Protein AF-A0A7K9LA33-F1 (afdb_monomer_lite)

Radius of gyration: 12.51 Å; chains: 1; bounding box: 28×32×31 Å

pLDDT: mean 88.76, std 8.29, range [58.44, 96.69]

Secondary structure (DSSP, 8-state):
---GGG---TTSS---EEEEEE--SSGGGSSEEEEEEE-TT---SSPPTTTTTT--EEEEPTT-EEEEEEETTTEEEEEEEE-

Structure (mmCIF, N/CA/C/O backbone):
data_AF-A0A7K9LA33-F1
#
_entry.id   AF-A0A7K9LA33-F1
#
loop_
_atom_site.group_PDB
_atom_site.id
_atom_site.type_symbol
_atom_site.label_atom_id
_atom_site.label_alt_id
_atom_site.label_comp_id
_atom_site.label_asym_id
_atom_site.label_entity_id
_atom_site.label_seq_id
_atom_site.pdbx_PDB_ins_code
_atom_site.Cartn_x
_atom_site.Cartn_y
_atom_site.Cartn_z
_atom_site.occupancy
_atom_site.B_iso_or_equiv
_atom_site.auth_seq_id
_atom_site.auth_comp_id
_atom_site.auth_asym_id
_atom_site.auth_atom_id
_atom_site.pdbx_PDB_model_num
ATOM 1 N N . CYS A 1 1 ? -8.211 -8.839 -9.490 1.00 83.06 1 CYS A N 1
ATOM 2 C CA . CYS A 1 1 ? -7.729 -8.557 -8.116 1.00 83.06 1 CYS A CA 1
ATOM 3 C C . CYS A 1 1 ? -8.627 -9.237 -7.091 1.00 83.06 1 CYS A C 1
ATOM 5 O O . CYS A 1 1 ? -9.808 -9.394 -7.389 1.00 83.06 1 CYS A O 1
ATOM 7 N N . PRO A 1 2 ? -8.119 -9.647 -5.912 1.00 85.62 2 PRO A N 1
ATOM 8 C CA . PRO A 1 2 ? -8.969 -10.207 -4.864 1.00 85.62 2 PRO A CA 1
ATOM 9 C C . PRO A 1 2 ? -9.967 -9.171 -4.344 1.00 85.62 2 PRO A C 1
ATOM 11 O O . PRO A 1 2 ? -9.695 -7.969 -4.333 1.00 85.62 2 PRO A O 1
ATOM 14 N N . VAL A 1 3 ? -11.126 -9.650 -3.894 1.00 87.06 3 VAL A N 1
ATOM 15 C CA . VAL A 1 3 ? -12.157 -8.798 -3.302 1.00 87.06 3 VAL A CA 1
ATOM 16 C C . VAL A 1 3 ? -11.700 -8.367 -1.898 1.00 87.06 3 VAL A C 1
ATOM 18 O O . VAL A 1 3 ? -11.270 -9.219 -1.118 1.00 87.06 3 VAL A O 1
ATOM 21 N N . PRO A 1 4 ? -11.839 -7.083 -1.514 1.00 85.44 4 PRO A N 1
ATOM 22 C CA . PRO A 1 4 ? -11.510 -6.583 -0.172 1.00 85.44 4 PRO A CA 1
ATOM 23 C C . PRO A 1 4 ? -12.067 -7.397 1.005 1.00 85.44 4 PRO A C 1
ATOM 25 O O . PRO A 1 4 ? -11.470 -7.446 2.080 1.00 85.44 4 PRO A O 1
ATOM 28 N N . ALA A 1 5 ? -13.242 -8.007 0.836 1.00 83.62 5 ALA A N 1
ATOM 29 C CA . ALA A 1 5 ? -13.897 -8.813 1.865 1.00 83.62 5 ALA A CA 1
ATOM 30 C C . ALA A 1 5 ? -13.230 -10.186 2.079 1.00 83.62 5 ALA A C 1
ATOM 32 O O . ALA A 1 5 ? -13.353 -10.759 3.163 1.00 83.62 5 ALA A O 1
ATOM 33 N N . ASP A 1 6 ? -12.495 -10.675 1.078 1.00 81.56 6 ASP A N 1
ATOM 34 C CA . ASP A 1 6 ? -11.889 -12.007 1.056 1.00 81.56 6 ASP A CA 1
ATOM 35 C C . ASP A 1 6 ? -10.400 -11.995 1.423 1.00 81.56 6 ASP A C 1
ATOM 37 O O . ASP A 1 6 ? -9.755 -13.043 1.423 1.00 81.56 6 ASP A O 1
ATOM 41 N N . LEU A 1 7 ? -9.846 -10.833 1.795 1.00 81.88 7 LEU A N 1
ATOM 42 C CA . LEU A 1 7 ? -8.476 -10.728 2.293 1.00 81.88 7 LEU A CA 1
ATOM 43 C C . LEU A 1 7 ? -8.323 -11.484 3.619 1.00 81.88 7 LEU A C 1
ATOM 45 O O . LEU A 1 7 ? -8.641 -10.986 4.704 1.00 81.88 7 LEU A O 1
ATOM 49 N N . ARG A 1 8 ? -7.817 -12.713 3.523 1.00 70.25 8 ARG A N 1
ATOM 50 C CA . ARG A 1 8 ? -7.471 -13.576 4.650 1.00 70.25 8 ARG A CA 1
ATOM 51 C C . ARG A 1 8 ? -6.056 -14.120 4.423 1.00 70.25 8 ARG A C 1
ATOM 53 O O . ARG A 1 8 ? -5.809 -14.693 3.367 1.00 70.25 8 ARG A O 1
ATOM 60 N N . PRO A 1 9 ? -5.131 -13.965 5.379 1.00 64.12 9 PRO A N 1
ATOM 61 C CA . PRO A 1 9 ? -3.850 -14.639 5.345 1.00 64.12 9 PRO A CA 1
ATOM 62 C C . PRO A 1 9 ? -4.058 -16.139 5.562 1.00 64.12 9 PRO A C 1
ATOM 64 O O . PRO A 1 9 ? -4.976 -16.577 6.265 1.00 64.12 9 PRO A O 1
ATOM 67 N N . THR A 1 10 ? -3.138 -16.929 5.021 1.00 58.44 10 THR A N 1
ATOM 68 C CA . THR A 1 10 ? -3.134 -18.399 5.088 1.00 58.44 10 THR A CA 1
ATOM 69 C C . THR A 1 10 ? -3.120 -18.941 6.528 1.00 58.44 10 THR A C 1
ATOM 71 O O . THR A 1 10 ? -3.517 -20.076 6.766 1.00 58.44 10 THR A O 1
ATOM 74 N N . ASN A 1 11 ? -2.725 -18.113 7.504 1.00 60.12 11 ASN A N 1
ATOM 75 C CA . ASN A 1 11 ? -2.563 -18.474 8.918 1.00 60.12 11 ASN A CA 1
ATOM 76 C C . ASN A 1 11 ? -3.714 -18.011 9.839 1.00 60.12 11 ASN A C 1
ATOM 78 O O . ASN A 1 11 ? -3.586 -18.080 11.060 1.00 60.12 11 ASN A O 1
ATOM 82 N N . GLY A 1 12 ? -4.837 -17.528 9.292 1.00 60.22 12 GLY A N 1
ATOM 83 C CA . GLY A 1 12 ? -6.065 -17.267 10.063 1.00 60.22 12 GLY A CA 1
ATOM 84 C C . GLY A 1 12 ? -6.114 -15.959 10.869 1.00 60.22 12 GLY A C 1
ATOM 85 O O . GLY A 1 12 ? -7.145 -15.652 11.468 1.00 60.22 12 GLY A O 1
ATOM 86 N N . THR A 1 13 ? -5.055 -15.149 10.868 1.00 68.94 13 THR A N 1
ATOM 87 C CA . THR A 1 13 ? -5.104 -13.746 11.320 1.00 68.94 13 THR A CA 1
ATOM 88 C C . THR A 1 13 ? -5.956 -12.901 10.366 1.00 68.94 13 THR A C 1
ATOM 90 O O . THR A 1 13 ? -6.263 -13.332 9.271 1.00 68.94 13 THR A O 1
ATOM 93 N N . ARG A 1 14 ? -6.416 -11.702 10.732 1.00 75.06 14 ARG A N 1
ATOM 94 C CA . ARG A 1 14 ? -7.060 -10.802 9.753 1.00 75.06 14 ARG A CA 1
ATOM 95 C C . ARG A 1 14 ? -5.974 -10.000 9.047 1.00 75.06 14 ARG A C 1
ATOM 97 O O . ARG A 1 14 ? -5.042 -9.562 9.712 1.00 75.06 14 ARG A O 1
ATOM 104 N N . LEU A 1 15 ? -6.096 -9.789 7.742 1.00 87.81 15 LEU A N 1
ATOM 105 C CA . LEU A 1 15 ? -5.154 -8.994 6.957 1.00 87.81 15 LEU A CA 1
ATOM 106 C C . LEU A 1 15 ? -5.835 -7.692 6.524 1.00 87.81 15 LEU A C 1
ATOM 108 O O . LEU A 1 15 ? -7.015 -7.702 6.174 1.00 87.81 15 LEU A O 1
ATOM 112 N N . CYS A 1 16 ? -5.126 -6.565 6.631 1.00 89.94 16 CYS A N 1
ATOM 113 C CA . CYS A 1 16 ? -5.705 -5.251 6.350 1.00 89.94 16 CYS A CA 1
ATOM 114 C C . CYS A 1 16 ? -5.414 -4.751 4.942 1.00 89.94 16 CYS A C 1
ATOM 116 O O . CYS A 1 16 ? -6.255 -4.056 4.382 1.00 89.94 16 CYS A O 1
ATOM 118 N N . ALA A 1 17 ? -4.261 -5.079 4.365 1.00 92.50 17 ALA A N 1
ATOM 119 C CA . ALA A 1 17 ? -3.980 -4.751 2.975 1.00 92.50 17 ALA A CA 1
ATOM 120 C C . ALA A 1 17 ? -2.966 -5.715 2.360 1.00 92.50 17 ALA A C 1
ATOM 122 O O . ALA A 1 17 ? -2.063 -6.184 3.051 1.00 92.50 17 ALA A O 1
ATOM 123 N N . GLN A 1 18 ? -3.103 -5.980 1.064 1.00 92.81 18 GLN A N 1
ATOM 124 C CA . GLN A 1 18 ? -2.084 -6.646 0.253 1.00 92.81 18 GLN A CA 1
ATOM 125 C C . GLN A 1 18 ? -1.554 -5.662 -0.782 1.00 92.81 18 GLN A C 1
ATOM 127 O O . GLN A 1 18 ? -2.328 -4.976 -1.451 1.00 92.81 18 GLN A O 1
ATOM 132 N N . LEU A 1 19 ? -0.235 -5.592 -0.885 1.00 93.06 19 LEU A N 1
ATOM 133 C CA . LEU A 1 19 ? 0.494 -4.759 -1.830 1.00 93.06 19 LEU A CA 1
ATOM 134 C C . LEU A 1 19 ? 1.143 -5.681 -2.863 1.00 93.06 19 LEU A C 1
ATOM 136 O O . LEU A 1 19 ? 1.697 -6.712 -2.488 1.00 93.06 19 LEU A O 1
ATOM 140 N N . TYR A 1 20 ? 1.088 -5.303 -4.131 1.00 94.25 20 TYR A N 1
ATOM 141 C CA . TYR A 1 20 ? 1.512 -6.121 -5.263 1.00 94.25 20 TYR A CA 1
ATOM 142 C C . TYR A 1 20 ? 2.526 -5.351 -6.110 1.00 94.25 20 TYR A C 1
ATOM 144 O O . TYR A 1 20 ? 2.450 -4.122 -6.217 1.00 94.25 20 TYR A O 1
ATOM 152 N N . THR A 1 21 ? 3.491 -6.057 -6.695 1.00 94.31 21 THR A N 1
ATOM 153 C CA . THR A 1 21 ? 4.529 -5.425 -7.529 1.00 94.31 21 THR A CA 1
ATOM 154 C C . THR A 1 21 ? 4.076 -5.102 -8.941 1.00 94.31 21 THR A C 1
ATOM 156 O O . THR A 1 21 ? 4.694 -4.263 -9.591 1.00 94.31 21 THR A O 1
ATOM 159 N N . ASP A 1 22 ? 3.024 -5.770 -9.407 1.00 91.56 22 ASP A N 1
ATOM 160 C CA . ASP A 1 22 ? 2.605 -5.699 -10.79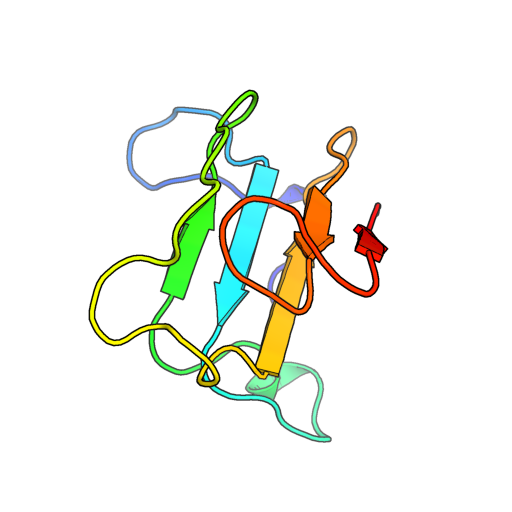6 1.00 91.56 22 ASP A CA 1
ATOM 161 C C . ASP A 1 22 ? 1.187 -5.139 -10.873 1.00 91.56 22 ASP A C 1
ATOM 163 O O . ASP A 1 22 ? 0.296 -5.550 -10.125 1.00 91.56 22 ASP A O 1
ATOM 167 N N . ASP A 1 23 ? 0.976 -4.225 -11.816 1.00 90.06 23 ASP A N 1
ATOM 168 C CA . ASP A 1 23 ? -0.319 -3.671 -12.174 1.00 90.06 23 ASP A CA 1
ATOM 169 C C . ASP A 1 23 ? -0.615 -3.966 -13.645 1.00 90.06 23 ASP A C 1
ATOM 171 O O . ASP A 1 23 ? 0.273 -4.193 -14.467 1.00 90.06 23 ASP A O 1
ATOM 175 N N . SER A 1 24 ? -1.899 -3.998 -13.979 1.00 88.19 24 SER A N 1
ATOM 176 C CA . SER A 1 24 ? -2.364 -4.241 -15.338 1.00 88.19 24 SER A CA 1
ATOM 177 C C . SER A 1 24 ? -3.588 -3.379 -15.613 1.00 88.19 24 SER A C 1
ATOM 179 O O . SER A 1 24 ? -4.416 -3.195 -14.712 1.00 88.19 24 SER A O 1
ATOM 181 N N . PRO A 1 25 ? -3.761 -2.894 -16.858 1.00 85.56 25 PRO A N 1
ATOM 182 C CA . PRO A 1 25 ? -5.015 -2.274 -17.277 1.00 85.56 25 PRO A CA 1
ATOM 183 C C . PRO A 1 25 ? -6.197 -3.254 -17.208 1.00 85.56 25 PRO A C 1
ATOM 185 O O . PRO A 1 25 ? -7.346 -2.823 -17.133 1.00 85.56 25 PRO A O 1
ATOM 188 N N . TYR A 1 26 ? -5.935 -4.566 -17.220 1.00 85.19 26 TYR A N 1
ATOM 189 C CA . TYR A 1 26 ? -6.956 -5.593 -17.050 1.00 85.19 26 TYR A CA 1
ATOM 190 C C . TYR A 1 26 ? -7.115 -5.941 -15.571 1.00 85.19 26 TYR A C 1
ATOM 192 O O . TYR A 1 26 ? -6.181 -6.418 -14.925 1.00 85.19 26 TYR A O 1
ATOM 200 N N . TYR A 1 27 ? -8.325 -5.755 -15.040 1.00 76.81 27 TYR A N 1
ATOM 201 C CA . TYR A 1 27 ? -8.625 -5.923 -13.614 1.00 76.81 27 TYR A CA 1
ATOM 202 C C . TYR A 1 27 ? -8.232 -7.303 -13.057 1.00 76.81 27 TYR A C 1
ATOM 204 O O . TYR A 1 27 ? -7.721 -7.422 -11.937 1.00 76.81 27 TYR A O 1
ATOM 212 N N . ASP A 1 28 ? -8.415 -8.352 -13.855 1.00 81.06 28 ASP A N 1
ATOM 213 C CA . ASP A 1 28 ? -8.124 -9.732 -13.456 1.00 81.06 28 ASP A CA 1
ATOM 214 C C . ASP A 1 28 ? -6.621 -10.014 -13.340 1.00 81.06 28 ASP A C 1
ATOM 216 O O . ASP A 1 28 ? -6.220 -10.919 -12.617 1.00 81.06 28 ASP A O 1
ATOM 220 N N . GLN A 1 29 ? -5.787 -9.193 -13.981 1.00 85.00 29 GLN A N 1
ATOM 221 C CA . GLN A 1 29 ? -4.324 -9.293 -13.978 1.00 85.00 29 GLN A CA 1
ATOM 222 C C . GLN A 1 29 ? -3.661 -8.202 -13.126 1.00 85.00 29 GLN A C 1
ATOM 224 O O . GLN A 1 29 ? -2.443 -8.159 -13.020 1.00 85.00 29 GLN A O 1
ATOM 229 N N . CYS A 1 30 ? -4.453 -7.299 -12.543 1.00 87.06 30 CYS A N 1
ATOM 230 C CA . CYS A 1 30 ? -3.950 -6.090 -11.896 1.00 87.06 30 CYS A CA 1
ATOM 231 C C . CYS A 1 30 ? -3.279 -6.349 -10.538 1.00 87.06 30 CYS A C 1
ATOM 233 O O . CYS A 1 30 ? -2.528 -5.505 -10.082 1.00 87.06 30 CYS A O 1
ATOM 235 N N . CYS A 1 31 ? -3.528 -7.493 -9.895 1.00 90.06 31 CYS A N 1
ATOM 236 C CA . CYS A 1 31 ? -2.921 -7.852 -8.611 1.00 90.06 31 CYS A CA 1
ATOM 237 C C . CYS A 1 31 ? -2.111 -9.134 -8.785 1.00 90.06 31 CYS A C 1
ATOM 239 O O . CYS A 1 31 ? -2.626 -10.231 -8.557 1.00 90.06 31 CYS A O 1
ATOM 241 N N . ALA A 1 32 ? -0.879 -8.977 -9.260 1.00 89.56 32 ALA A N 1
ATOM 242 C CA . ALA A 1 32 ? 0.031 -10.066 -9.592 1.00 89.56 32 ALA A CA 1
ATOM 243 C C . ALA A 1 32 ? 1.450 -9.779 -9.068 1.00 89.56 32 ALA A C 1
ATOM 245 O O . ALA A 1 32 ? 1.688 -8.771 -8.399 1.00 89.56 32 ALA A O 1
ATOM 246 N N . GLY A 1 33 ? 2.381 -10.689 -9.357 1.00 91.62 33 GLY A N 1
ATOM 247 C CA . GLY A 1 33 ? 3.770 -10.582 -8.919 1.00 91.62 33 GLY A CA 1
ATOM 248 C C . GLY A 1 33 ? 3.959 -10.938 -7.444 1.00 91.62 33 GLY A C 1
ATOM 249 O 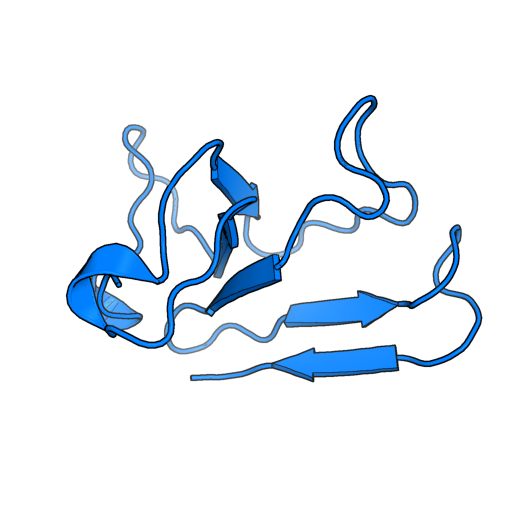O . GLY A 1 33 ? 3.245 -11.786 -6.897 1.00 91.62 33 GLY A O 1
ATOM 250 N N . ASP A 1 34 ? 4.940 -10.301 -6.809 1.00 92.56 34 ASP A N 1
ATOM 251 C CA . ASP A 1 34 ? 5.223 -10.518 -5.393 1.00 92.56 34 ASP A CA 1
ATOM 252 C C . ASP A 1 34 ? 4.164 -9.822 -4.530 1.00 92.56 34 ASP A C 1
ATOM 254 O O . ASP A 1 34 ? 3.761 -8.687 -4.800 1.00 92.56 34 ASP A O 1
ATOM 258 N N . VAL A 1 35 ? 3.755 -10.481 -3.442 1.00 92.81 35 VAL A N 1
ATOM 259 C CA . VAL A 1 35 ? 2.727 -9.972 -2.523 1.00 92.81 35 VAL A CA 1
ATOM 260 C C . VAL A 1 35 ? 3.335 -9.624 -1.169 1.00 92.81 35 VAL A C 1
ATOM 262 O O . VAL A 1 35 ? 3.971 -10.461 -0.528 1.00 92.81 35 VAL A O 1
ATOM 265 N N . LEU A 1 36 ? 3.110 -8.392 -0.711 1.00 91.69 36 LEU A N 1
ATOM 266 C CA . LEU A 1 36 ? 3.436 -7.945 0.639 1.00 91.69 36 LEU A CA 1
ATOM 267 C C . LEU A 1 36 ? 2.157 -7.791 1.457 1.00 91.69 36 LEU A C 1
ATOM 269 O O . LEU A 1 36 ? 1.284 -6.973 1.164 1.00 91.69 36 LEU A O 1
ATOM 273 N N . GLU A 1 37 ? 2.076 -8.586 2.513 1.00 91.88 37 GLU A N 1
ATOM 274 C CA . GLU A 1 37 ? 0.947 -8.639 3.430 1.00 91.88 37 GLU A CA 1
ATOM 275 C C . GLU A 1 37 ? 1.090 -7.610 4.558 1.00 91.88 37 GLU A C 1
ATOM 277 O O . GLU A 1 37 ? 2.121 -7.540 5.228 1.00 91.88 37 GLU A O 1
ATOM 282 N N . VAL A 1 38 ? 0.035 -6.829 4.806 1.00 91.31 38 VAL A N 1
ATOM 283 C CA . VAL A 1 38 ? -0.013 -5.822 5.873 1.00 91.31 38 VAL A CA 1
ATOM 284 C C . VAL A 1 38 ? -1.040 -6.221 6.925 1.00 91.31 38 VAL A C 1
ATOM 286 O O . VAL A 1 38 ? -2.248 -6.305 6.668 1.00 91.31 38 VAL A O 1
ATOM 289 N N . LEU A 1 39 ? -0.550 -6.443 8.143 1.00 90.69 39 LEU A N 1
ATOM 290 C CA . LEU A 1 39 ? -1.377 -6.782 9.295 1.00 90.69 39 LEU A CA 1
ATOM 291 C C . LEU A 1 39 ? -2.063 -5.538 9.894 1.00 90.69 39 LEU A C 1
ATOM 293 O O . LEU A 1 39 ? -1.528 -4.429 9.807 1.00 90.69 39 LEU A O 1
ATOM 297 N N . PRO A 1 40 ? -3.225 -5.702 10.549 1.00 89.62 40 PRO A N 1
ATOM 298 C CA . PRO A 1 40 ? -3.871 -4.634 11.301 1.00 89.62 40 PRO A CA 1
ATOM 299 C C . PRO A 1 40 ? -2.938 -4.049 12.366 1.00 89.62 40 PRO A C 1
ATOM 301 O O . PRO A 1 40 ? -2.275 -4.790 13.090 1.00 89.62 40 PRO A O 1
ATOM 304 N N . GLY A 1 41 ? -2.893 -2.719 12.467 1.00 89.75 41 GLY A N 1
ATOM 305 C CA . GLY A 1 41 ? -2.033 -2.016 13.425 1.00 89.75 41 GLY A CA 1
ATOM 306 C C . GLY A 1 41 ? -0.538 -2.053 13.091 1.00 89.75 41 GLY A C 1
ATOM 307 O O . GLY A 1 41 ? 0.265 -1.563 13.881 1.00 89.75 41 GLY A O 1
ATOM 308 N N . SER A 1 42 ? -0.153 -2.616 11.940 1.00 91.38 42 SER A N 1
ATOM 309 C CA . SER A 1 42 ? 1.231 -2.578 11.478 1.00 91.38 42 SER A CA 1
ATOM 310 C C . SER A 1 42 ? 1.651 -1.139 11.187 1.00 91.38 42 SER A C 1
ATOM 312 O O . SER A 1 42 ? 0.980 -0.422 10.443 1.00 91.38 42 SER A O 1
ATOM 314 N N . ASP A 1 43 ? 2.777 -0.734 11.769 1.00 93.00 43 ASP A N 1
ATOM 315 C CA . ASP A 1 43 ? 3.411 0.545 11.492 1.00 93.00 43 ASP A CA 1
ATOM 316 C C . ASP A 1 43 ? 4.822 0.326 10.942 1.00 93.00 43 ASP A C 1
ATOM 318 O O . ASP A 1 43 ? 5.745 -0.041 11.671 1.00 93.00 43 ASP A O 1
ATOM 322 N N . VAL A 1 44 ? 4.978 0.533 9.634 1.00 92.94 44 VAL A N 1
ATOM 323 C CA . VAL A 1 44 ? 6.211 0.254 8.885 1.00 92.94 44 VAL A CA 1
ATOM 324 C C . VAL A 1 44 ? 6.785 1.544 8.287 1.00 92.94 44 VAL A C 1
ATOM 326 O O . VAL A 1 44 ? 6.603 1.832 7.105 1.00 92.94 44 VAL A O 1
ATOM 329 N N . PRO A 1 45 ? 7.511 2.364 9.074 1.00 92.88 45 PRO A N 1
ATOM 330 C CA . PRO A 1 45 ? 8.078 3.624 8.584 1.00 92.88 45 PRO A CA 1
ATOM 331 C C . PRO A 1 45 ? 9.167 3.430 7.515 1.00 92.88 45 PRO A C 1
ATOM 333 O O . PRO A 1 45 ? 9.509 4.379 6.804 1.00 92.88 45 PRO A O 1
ATOM 336 N N . TYR A 1 46 ? 9.716 2.221 7.392 1.00 92.69 46 TYR A N 1
ATOM 337 C CA . TYR A 1 46 ? 10.721 1.860 6.400 1.00 92.69 46 TYR A CA 1
ATOM 338 C C . TYR A 1 46 ? 10.245 0.660 5.594 1.00 92.69 46 TYR A C 1
ATOM 340 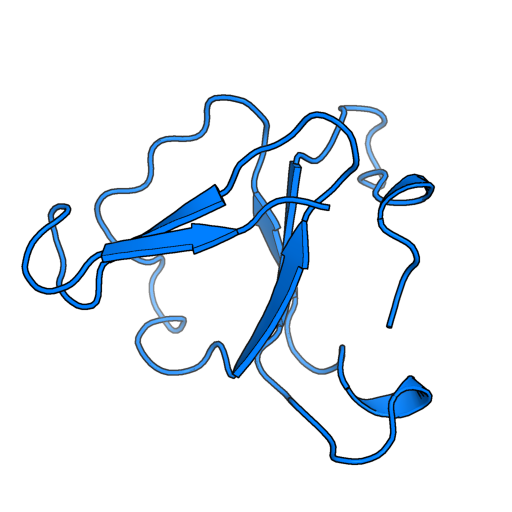O O . TYR A 1 46 ? 9.802 -0.340 6.155 1.00 92.69 46 TYR A O 1
ATOM 348 N N . MET A 1 47 ? 10.368 0.769 4.273 1.00 90.75 47 MET A N 1
ATOM 349 C CA . MET A 1 47 ? 9.992 -0.303 3.366 1.00 90.75 47 MET A CA 1
ATOM 350 C C . MET A 1 47 ? 10.932 -1.506 3.543 1.00 90.75 47 MET A C 1
ATOM 352 O O . MET A 1 47 ? 12.147 -1.290 3.634 1.00 90.75 47 MET A O 1
ATOM 356 N N . PRO A 1 48 ? 10.423 -2.753 3.549 1.00 91.00 48 PRO A N 1
ATOM 357 C CA . PRO A 1 48 ? 11.276 -3.932 3.546 1.00 91.00 48 PRO A CA 1
ATOM 358 C C . PRO A 1 48 ? 12.259 -3.915 2.371 1.00 91.00 48 PRO A C 1
ATOM 360 O O . PRO A 1 48 ? 11.983 -3.364 1.298 1.00 91.00 48 PRO A O 1
ATOM 363 N N . HIS A 1 49 ? 13.425 -4.523 2.572 1.00 90.62 49 HIS A N 1
ATOM 364 C CA . HIS A 1 49 ? 14.458 -4.580 1.544 1.00 90.62 49 HIS A CA 1
ATOM 365 C C . HIS A 1 49 ? 13.909 -5.197 0.246 1.00 90.62 49 HIS A C 1
ATOM 367 O O . HIS A 1 49 ? 13.246 -6.229 0.277 1.00 90.62 49 HIS A O 1
ATOM 373 N N . GLY A 1 50 ? 14.191 -4.559 -0.893 1.00 88.69 50 GLY A N 1
ATOM 374 C CA . GLY A 1 50 ? 13.734 -5.012 -2.210 1.00 88.69 50 GLY A CA 1
ATOM 375 C C . GLY A 1 50 ? 12.350 -4.512 -2.637 1.00 88.69 50 GLY A C 1
ATOM 376 O O . GLY A 1 50 ? 12.031 -4.639 -3.809 1.00 88.69 50 GLY A O 1
ATOM 377 N N . TRP A 1 51 ? 11.569 -3.879 -1.756 1.00 92.06 51 TRP A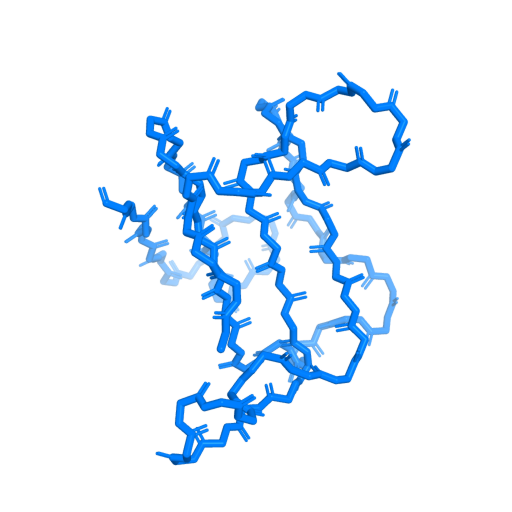 N 1
ATOM 378 C CA . TRP A 1 51 ? 10.199 -3.431 -2.070 1.00 92.06 51 TRP A CA 1
ATOM 379 C C . TRP A 1 51 ? 10.072 -1.950 -2.446 1.00 92.06 51 TRP A C 1
ATOM 381 O O . TRP A 1 51 ? 9.061 -1.525 -3.007 1.00 92.06 51 TRP A O 1
ATOM 391 N N . SER A 1 52 ? 11.082 -1.137 -2.127 1.00 89.94 52 SER A N 1
ATOM 392 C CA . SER A 1 52 ? 11.052 0.307 -2.383 1.00 89.94 52 SER A CA 1
ATOM 393 C C . SER A 1 52 ? 10.849 0.608 -3.870 1.00 89.94 52 SER A C 1
ATOM 395 O O . SER A 1 52 ? 11.684 0.239 -4.692 1.00 89.94 52 SER A O 1
ATOM 397 N N . GLY A 1 53 ? 9.767 1.320 -4.199 1.00 89.25 53 GLY A N 1
ATOM 398 C CA . GLY A 1 53 ? 9.453 1.734 -5.571 1.00 89.25 53 GLY A CA 1
ATOM 399 C C . GLY A 1 53 ? 8.996 0.604 -6.497 1.00 89.25 53 GLY A C 1
ATOM 400 O O . GLY A 1 53 ? 8.962 0.820 -7.702 1.00 89.25 53 GLY A O 1
ATOM 401 N N . ARG A 1 54 ? 8.677 -0.582 -5.958 1.00 93.56 54 ARG A N 1
ATOM 402 C CA . ARG A 1 54 ? 8.199 -1.725 -6.749 1.00 93.56 54 ARG A CA 1
ATOM 403 C C . ARG A 1 54 ? 6.698 -1.943 -6.698 1.00 93.56 54 ARG A C 1
ATOM 405 O O . ARG A 1 54 ? 6.170 -2.553 -7.606 1.00 93.56 54 ARG A O 1
ATOM 412 N N . ILE A 1 55 ? 6.026 -1.486 -5.646 1.00 93.75 55 ILE A N 1
ATOM 413 C CA . ILE A 1 55 ? 4.578 -1.670 -5.522 1.00 93.75 55 ILE A CA 1
ATOM 414 C C . ILE A 1 55 ? 3.875 -0.781 -6.536 1.00 93.75 55 ILE A C 1
ATOM 416 O O . ILE A 1 55 ? 4.072 0.437 -6.514 1.00 93.75 55 ILE A O 1
ATOM 420 N N . SER A 1 56 ? 3.016 -1.378 -7.351 1.00 93.56 56 SER A N 1
ATOM 421 C CA . SER A 1 56 ? 2.216 -0.653 -8.334 1.00 93.56 56 SER A CA 1
ATOM 422 C C . SER A 1 56 ? 0.710 -0.860 -8.174 1.00 93.56 56 SER A C 1
ATOM 424 O O . SER A 1 56 ? -0.064 -0.010 -8.615 1.00 93.56 56 SER A O 1
ATOM 426 N N . SER A 1 57 ? 0.271 -1.890 -7.446 1.00 92.62 57 SER A N 1
ATOM 427 C CA . SER A 1 57 ? -1.142 -2.104 -7.122 1.00 92.62 57 SER A CA 1
ATOM 428 C C . SER A 1 57 ? -1.340 -2.563 -5.674 1.00 92.62 57 SER A C 1
ATOM 430 O O . SER A 1 57 ? -0.422 -3.034 -4.997 1.00 92.62 57 SER A O 1
ATOM 432 N N . LEU A 1 58 ? -2.543 -2.338 -5.139 1.00 93.06 58 LEU A N 1
ATOM 433 C CA . LEU A 1 58 ? -2.881 -2.681 -3.760 1.00 93.06 58 LEU A CA 1
ATOM 434 C C . LEU A 1 58 ? -4.367 -2.978 -3.592 1.00 93.06 58 LEU A C 1
ATOM 436 O O . LEU A 1 58 ? -5.205 -2.441 -4.315 1.00 93.06 58 LEU A O 1
ATOM 440 N N . VAL A 1 59 ? -4.688 -3.787 -2.587 1.00 93.31 59 VAL A N 1
ATOM 441 C CA . VAL A 1 59 ? -6.058 -4.046 -2.137 1.00 93.31 59 VAL A CA 1
ATOM 442 C C . VAL A 1 59 ? -6.116 -3.822 -0.635 1.00 93.31 59 VAL A C 1
ATOM 444 O O . VAL A 1 59 ? -5.338 -4.414 0.112 1.00 93.31 59 VAL A O 1
ATOM 447 N N . VAL A 1 60 ? -7.042 -2.976 -0.186 1.00 93.88 60 VAL A N 1
ATOM 448 C CA . VAL A 1 60 ? -7.319 -2.745 1.238 1.00 93.88 60 VAL A CA 1
ATOM 449 C C . VAL A 1 60 ? -8.558 -3.536 1.629 1.00 93.88 60 VAL A C 1
ATOM 451 O O . VAL A 1 60 ? -9.514 -3.610 0.867 1.00 93.88 60 VAL A O 1
ATOM 454 N N . GLY A 1 61 ? -8.533 -4.152 2.804 1.00 91.88 61 GLY A N 1
ATOM 455 C CA . GLY A 1 61 ? -9.636 -4.938 3.333 1.00 91.88 61 GLY A CA 1
ATOM 456 C C . GLY A 1 61 ? -10.755 -4.071 3.897 1.00 91.88 61 GLY A C 1
ATOM 457 O O . GLY A 1 61 ? -10.551 -2.928 4.308 1.00 91.88 61 GLY A O 1
ATOM 458 N N . THR A 1 62 ? -11.958 -4.639 3.981 1.00 90.31 62 THR A N 1
ATOM 459 C CA . THR A 1 62 ? -13.098 -3.929 4.583 1.00 90.31 62 THR A CA 1
ATOM 460 C C . THR A 1 62 ? -12.820 -3.573 6.049 1.00 90.31 62 THR A C 1
ATOM 462 O O . THR A 1 62 ? -12.300 -4.392 6.818 1.00 90.31 62 THR A O 1
ATOM 465 N N . LYS A 1 63 ? -13.207 -2.357 6.460 1.00 89.06 63 LYS A N 1
ATOM 466 C CA . LYS A 1 63 ? -12.956 -1.792 7.804 1.00 89.06 63 LYS A CA 1
ATOM 467 C C . LYS A 1 63 ? -11.470 -1.610 8.157 1.00 89.06 63 LYS A C 1
ATOM 469 O O . LYS A 1 63 ? -11.146 -1.507 9.338 1.00 89.06 63 LYS A O 1
ATOM 474 N N . CYS A 1 64 ? -10.587 -1.591 7.163 1.00 92.06 64 CYS A N 1
ATOM 475 C CA . CYS A 1 64 ? -9.199 -1.177 7.318 1.00 92.06 64 CYS A CA 1
ATOM 476 C C . CYS A 1 64 ? -8.954 0.113 6.535 1.00 92.06 64 CYS A C 1
ATOM 478 O O . CYS A 1 64 ? -9.629 0.406 5.549 1.00 92.06 64 CYS A O 1
ATOM 480 N N . GLU A 1 65 ? -7.957 0.860 6.985 1.00 94.62 65 GLU A N 1
ATOM 481 C CA . GLU A 1 65 ? -7.436 2.037 6.310 1.00 94.62 65 GLU A CA 1
ATOM 482 C C . GLU A 1 65 ? -5.923 1.860 6.186 1.00 94.62 65 GLU A C 1
ATOM 484 O O . GLU A 1 65 ? -5.260 1.449 7.143 1.00 94.62 65 GLU A O 1
ATOM 489 N N . LEU A 1 66 ? -5.380 2.132 5.002 1.00 95.19 66 LEU A N 1
ATOM 490 C CA . LEU A 1 66 ? -3.950 2.081 4.738 1.00 95.19 66 LEU A CA 1
ATOM 491 C C . LEU A 1 66 ? -3.458 3.472 4.358 1.00 95.19 66 LEU A C 1
ATOM 493 O O . LEU A 1 66 ? -3.823 3.995 3.307 1.00 95.19 66 LEU A O 1
ATOM 497 N N . THR A 1 67 ? -2.565 4.029 5.169 1.00 96.44 67 THR A N 1
ATOM 498 C CA . THR A 1 67 ? -1.847 5.258 4.827 1.00 96.44 67 THR A CA 1
ATOM 499 C C . THR A 1 67 ? -0.436 4.909 4.370 1.00 96.44 67 THR A C 1
ATOM 501 O O . THR A 1 67 ? 0.280 4.176 5.048 1.00 96.44 67 THR A O 1
ATOM 504 N N . VAL A 1 68 ? -0.035 5.430 3.212 1.00 95.06 68 VAL A N 1
ATOM 505 C CA . VAL A 1 68 ? 1.306 5.268 2.636 1.00 95.06 68 VAL A CA 1
ATOM 506 C C . VAL A 1 68 ? 1.963 6.627 2.450 1.00 95.06 68 VAL A C 1
ATOM 508 O O . VAL A 1 68 ? 1.281 7.629 2.239 1.00 95.06 68 VAL A O 1
ATOM 511 N N . TRP A 1 69 ? 3.293 6.658 2.486 1.00 95.44 69 TRP A N 1
ATOM 512 C CA . TRP A 1 69 ? 4.090 7.874 2.334 1.00 95.44 69 TRP A CA 1
ATOM 513 C C . TRP A 1 69 ? 5.085 7.726 1.190 1.00 95.44 69 TRP A C 1
ATOM 515 O O . TRP A 1 69 ? 5.686 6.669 1.012 1.00 95.44 69 TRP A O 1
ATOM 525 N N . SER A 1 70 ? 5.298 8.803 0.433 1.00 93.25 70 SER A N 1
ATOM 526 C CA . SER A 1 70 ? 6.220 8.796 -0.707 1.00 93.25 70 SER A CA 1
ATOM 527 C C . SER A 1 70 ? 7.696 8.752 -0.307 1.00 93.25 70 SER A C 1
ATOM 529 O O . SER A 1 70 ? 8.551 8.483 -1.152 1.00 93.25 70 SER A O 1
ATOM 531 N N . ARG A 1 71 ? 8.028 9.024 0.964 1.00 93.56 71 ARG A N 1
ATOM 532 C CA . ARG A 1 71 ? 9.397 8.959 1.492 1.00 93.56 71 ARG A CA 1
ATOM 533 C C . ARG A 1 71 ? 9.457 8.182 2.806 1.00 93.56 71 ARG A C 1
ATOM 535 O O . ARG A 1 71 ? 8.516 8.172 3.598 1.00 93.56 71 ARG A O 1
ATOM 542 N N . ARG A 1 72 ? 10.6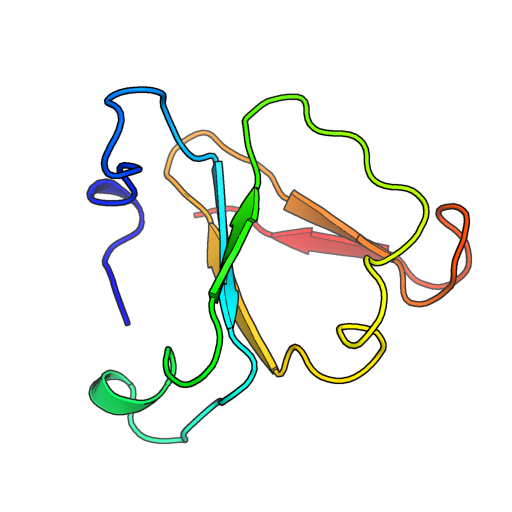30 7.592 3.061 1.00 93.25 72 ARG A N 1
ATOM 543 C CA . ARG A 1 72 ? 10.953 6.864 4.299 1.00 93.25 72 ARG A CA 1
ATOM 544 C C . ARG A 1 72 ? 10.700 7.700 5.558 1.00 93.25 72 ARG A C 1
ATOM 546 O O . ARG A 1 72 ? 10.859 8.924 5.548 1.00 93.25 72 ARG A O 1
ATOM 553 N N . GLY A 1 73 ? 10.379 7.021 6.653 1.00 93.81 73 GLY A N 1
ATOM 554 C CA . GLY A 1 73 ? 10.123 7.647 7.945 1.00 93.81 73 GLY A CA 1
ATOM 555 C C . GLY A 1 73 ? 8.832 8.465 7.974 1.00 93.81 73 GLY A C 1
ATOM 556 O O . GLY A 1 73 ? 8.795 9.468 8.674 1.00 93.81 73 GLY A O 1
ATOM 557 N N . LYS A 1 74 ? 7.813 8.073 7.192 1.00 94.31 74 LYS A N 1
ATOM 558 C CA . LYS A 1 74 ? 6.518 8.774 7.077 1.00 94.31 74 LYS A CA 1
ATOM 559 C C . LYS A 1 74 ? 6.627 10.235 6.621 1.00 94.31 74 LYS A C 1
ATOM 561 O O . LYS A 1 74 ? 5.919 11.111 7.108 1.00 94.31 74 LYS A O 1
ATOM 566 N N . ASN A 1 75 ? 7.528 10.500 5.679 1.00 94.75 75 ASN A N 1
ATOM 567 C CA . ASN A 1 75 ? 7.777 11.845 5.162 1.00 94.75 75 ASN A CA 1
ATOM 568 C C . ASN A 1 75 ? 7.232 12.023 3.739 1.00 94.75 75 ASN A C 1
ATOM 570 O O . ASN A 1 75 ? 6.936 11.060 3.032 1.00 94.75 75 ASN A O 1
ATOM 574 N N . GLY A 1 76 ? 7.194 13.273 3.275 1.00 95.94 76 GLY A N 1
ATOM 575 C CA . GLY A 1 76 ? 6.742 13.609 1.926 1.00 95.94 76 GLY A CA 1
ATOM 576 C C . GLY A 1 76 ? 5.220 13.608 1.811 1.00 95.94 76 GLY A C 1
ATOM 577 O O . GLY A 1 76 ? 4.529 14.030 2.732 1.00 95.94 76 GLY A O 1
ATOM 578 N N . ASN A 1 77 ? 4.710 13.150 0.669 1.00 96.62 77 ASN A N 1
ATOM 579 C CA . ASN A 1 77 ? 3.274 13.120 0.405 1.00 96.62 77 ASN A CA 1
ATOM 580 C C . ASN A 1 77 ?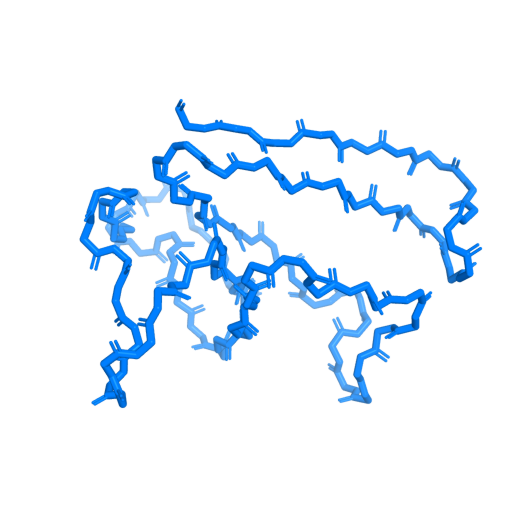 2.689 11.830 0.967 1.00 96.62 77 ASN A C 1
ATOM 582 O O . ASN A 1 77 ? 3.232 10.755 0.702 1.00 96.62 77 ASN A O 1
ATOM 586 N N . SER A 1 78 ? 1.575 11.933 1.684 1.00 96.44 78 SER A N 1
ATOM 587 C CA . SER A 1 78 ? 0.801 10.776 2.116 1.00 96.44 78 SER A CA 1
ATOM 588 C C . SER A 1 78 ? -0.404 10.541 1.212 1.00 96.44 78 SER A C 1
ATOM 590 O O . SER A 1 78 ? -0.932 11.462 0.583 1.00 96.44 78 SER A O 1
ATOM 592 N N . ARG A 1 79 ? -0.839 9.286 1.141 1.00 96.44 79 ARG A N 1
ATOM 593 C CA . ARG A 1 79 ? -2.131 8.896 0.578 1.00 96.44 79 ARG A CA 1
ATOM 594 C C . ARG A 1 79 ? -2.766 7.849 1.466 1.00 96.44 79 ARG A C 1
ATOM 596 O O . ARG A 1 79 ? -2.071 6.975 1.974 1.00 96.44 79 ARG A O 1
ATOM 603 N N . THR A 1 80 ? -4.074 7.948 1.597 1.00 96.69 80 THR A N 1
ATOM 604 C CA . THR A 1 80 ? -4.888 7.063 2.416 1.00 96.69 80 THR A CA 1
ATOM 605 C C . THR A 1 80 ? -5.840 6.297 1.512 1.00 96.69 80 THR A C 1
ATOM 607 O O . THR A 1 80 ? -6.475 6.890 0.640 1.00 96.69 80 THR A O 1
ATOM 610 N N . PHE A 1 81 ? -5.922 4.988 1.721 1.00 94.12 81 PHE A N 1
ATOM 611 C CA . PHE A 1 81 ? -6.767 4.068 0.974 1.00 94.12 81 PHE A CA 1
ATOM 612 C C . PHE A 1 81 ? -7.706 3.331 1.929 1.00 94.12 81 PHE A C 1
ATOM 614 O O . PHE A 1 81 ? -7.279 2.836 2.973 1.00 94.12 81 PHE A O 1
ATOM 621 N N . SER A 1 82 ? -8.970 3.225 1.538 1.00 92.50 82 SER A N 1
ATOM 622 C CA . SER A 1 82 ? -10.015 2.457 2.215 1.00 92.50 82 SER A CA 1
ATOM 623 C C . SER A 1 82 ? -10.905 1.774 1.169 1.00 92.50 82 SER A C 1
ATOM 625 O O . SER A 1 82 ? -10.890 2.163 -0.002 1.00 92.50 82 SER A O 1
ATOM 627 N N . ALA A 1 83 ? -11.618 0.726 1.586 1.00 84.62 83 ALA A N 1
ATOM 628 C CA . ALA A 1 83 ? -12.525 -0.063 0.745 1.00 84.62 83 ALA A CA 1
ATOM 629 C C . ALA A 1 83 ? -13.983 0.391 0.860 1.00 84.62 83 ALA A C 1
ATOM 631 O O . ALA A 1 83 ? -14.372 0.822 1.973 1.00 84.62 83 ALA A O 1
#

Foldseek 3Di:
DDDLAPQADPVGAHWFKKFAQAADPDPVPGHDDDIDTHHPPDDPLDDPPPPQPRTDDMHGHAPHKDKDANDGRNDDDIDIDHD

InterPro domains:
  IPR028137 Syncollin [PF15138] (1-83)
  IPR028137 Syncollin [PTHR17503] (1-83)

Sequence (83 aa):
CPVPADLRPTNGTRLCAQLYTDDSPYYDQCCAGDVLEVLPGSDVPYMPHGWSGRISSLVVGTKCELTVWSRRGKNGNSRTFSA

Organism: NCBI:txid237438